Protein AF-A0A7M7HNA5-F1 (afdb_monomer_lite)

InterPro domains:
  IPR000488 Death domain [PS50017] (34-100)
  IPR011029 Death-like domain superfamily [G3DSA:1.10.533.10] (11-116)
  IPR011029 Death-like domain superfamily [SSF47986] (18-98)

Foldseek 3Di:
DPDPQPLPALDDLVLLLVLLVQPDLVCVQVLLVLLVDDSVVLVVLVVVVVVVVDSSVSSSVSSVVSCVVPGGHDVSLVSSLVSCVVVVSVSSNVSSVVSNCVVVPDPPPPPPPPCPPDDDDDDD

pLDDT: mean 82.0, std 17.75, range [36.12, 96.94]

Organism: Strongylocentrotus purpuratus (NCBI:txid7668)

Radius of gyration: 21.89 Å; chains: 1; bounding box: 48×35×80 Å

Structure (mmCIF, N/CA/C/O backbone):
data_AF-A0A7M7HNA5-F1
#
_entry.id   AF-A0A7M7HNA5-F1
#
loop_
_atom_site.group_PDB
_atom_site.id
_atom_site.type_symbol
_atom_site.label_atom_id
_atom_site.label_alt_id
_atom_site.label_comp_id
_atom_site.label_asym_id
_atom_site.label_entity_id
_atom_site.label_seq_id
_atom_site.pdbx_PDB_ins_code
_atom_site.Cartn_x
_atom_site.Cartn_y
_atom_site.Cartn_z
_atom_site.occupancy
_atom_site.B_iso_or_equiv
_atom_site.auth_seq_id
_atom_site.auth_comp_id
_atom_site.auth_asym_id
_atom_site.auth_atom_id
_atom_site.pdbx_PDB_model_num
ATOM 1 N N . MET A 1 1 ? 17.465 -14.336 -25.555 1.00 37.12 1 MET A N 1
ATOM 2 C CA . MET A 1 1 ? 17.984 -13.840 -24.264 1.00 37.12 1 MET A CA 1
ATOM 3 C C . MET A 1 1 ? 16.791 -13.393 -23.447 1.00 37.12 1 MET A C 1
ATOM 5 O O . MET A 1 1 ? 16.193 -12.387 -23.797 1.00 37.12 1 MET A O 1
ATOM 9 N N . ALA A 1 2 ? 16.376 -14.181 -22.455 1.00 36.12 2 ALA A N 1
ATOM 10 C CA . ALA A 1 2 ? 15.420 -13.697 -21.467 1.00 36.12 2 ALA A CA 1
ATOM 11 C C . ALA A 1 2 ? 16.139 -12.608 -20.663 1.00 36.12 2 ALA A C 1
ATOM 13 O O . ALA A 1 2 ? 17.222 -12.867 -20.137 1.00 36.12 2 ALA A O 1
ATOM 14 N N . ALA A 1 3 ? 15.601 -11.387 -20.649 1.00 41.62 3 ALA A N 1
ATOM 15 C CA . ALA A 1 3 ? 16.011 -10.403 -19.660 1.00 41.62 3 ALA A CA 1
ATOM 16 C C . ALA A 1 3 ? 15.804 -11.067 -18.296 1.00 41.62 3 ALA A C 1
ATOM 18 O O . ALA A 1 3 ? 14.722 -11.593 -18.041 1.00 41.62 3 ALA A O 1
ATOM 19 N N . ALA A 1 4 ? 16.858 -11.148 -17.484 1.00 45.06 4 ALA A N 1
ATOM 20 C CA . ALA A 1 4 ? 16.723 -11.600 -16.112 1.00 45.06 4 ALA A CA 1
ATOM 21 C C . ALA A 1 4 ? 15.646 -10.719 -15.476 1.00 45.06 4 ALA A C 1
ATOM 23 O O . ALA A 1 4 ? 15.810 -9.501 -15.441 1.00 45.06 4 ALA A O 1
ATOM 24 N N . SER A 1 5 ? 14.518 -11.316 -15.087 1.00 52.28 5 SER A N 1
ATOM 25 C CA . SER A 1 5 ? 13.504 -10.630 -14.299 1.00 52.28 5 SER A CA 1
ATOM 26 C C . SER A 1 5 ? 14.216 -10.148 -13.049 1.00 52.28 5 SER A C 1
ATOM 28 O O . SER A 1 5 ? 14.643 -10.952 -12.223 1.00 52.28 5 SER A O 1
ATOM 30 N N . ASP A 1 6 ? 14.481 -8.852 -13.001 1.00 57.97 6 ASP A N 1
ATOM 31 C CA . ASP A 1 6 ? 15.303 -8.267 -11.967 1.00 57.97 6 ASP A CA 1
ATOM 32 C C . ASP A 1 6 ? 14.475 -8.277 -10.677 1.00 57.97 6 ASP A C 1
ATOM 34 O O . ASP A 1 6 ? 13.607 -7.430 -10.470 1.00 57.97 6 ASP A O 1
ATOM 38 N N . ASP A 1 7 ? 14.689 -9.293 -9.836 1.00 66.31 7 ASP A N 1
ATOM 39 C CA . ASP A 1 7 ? 13.970 -9.530 -8.571 1.00 66.31 7 ASP A CA 1
ATOM 40 C C . ASP A 1 7 ? 14.362 -8.504 -7.483 1.00 66.31 7 ASP A C 1
ATOM 42 O O . ASP A 1 7 ? 14.194 -8.718 -6.283 1.00 66.31 7 ASP A O 1
ATOM 46 N N . ARG A 1 8 ? 14.937 -7.365 -7.891 1.00 79.69 8 ARG A N 1
ATOM 47 C CA . ARG A 1 8 ? 15.333 -6.283 -6.997 1.00 79.69 8 ARG A CA 1
ATOM 48 C C . ARG A 1 8 ? 14.091 -5.713 -6.300 1.00 79.69 8 ARG A C 1
ATOM 50 O O . ARG A 1 8 ? 13.145 -5.312 -6.979 1.00 79.69 8 ARG A O 1
ATOM 57 N N . PRO A 1 9 ? 14.081 -5.623 -4.959 1.00 85.56 9 PRO A N 1
ATOM 58 C CA . PRO A 1 9 ? 12.943 -5.083 -4.228 1.00 85.56 9 PRO A CA 1
ATOM 59 C C . PRO A 1 9 ? 12.744 -3.604 -4.558 1.00 85.56 9 PRO A C 1
ATOM 61 O O . PRO A 1 9 ? 13.589 -2.771 -4.244 1.00 85.56 9 PRO A O 1
ATOM 64 N N . ILE A 1 10 ? 11.601 -3.286 -5.168 1.00 90.62 10 ILE A N 1
ATOM 65 C CA . ILE A 1 10 ? 11.183 -1.908 -5.465 1.00 90.62 10 ILE A CA 1
ATOM 66 C C . ILE A 1 10 ? 10.386 -1.333 -4.288 1.00 90.62 10 ILE A C 1
ATOM 68 O O . ILE A 1 10 ? 10.604 -0.199 -3.862 1.00 90.62 10 ILE A O 1
ATOM 72 N N . ILE A 1 11 ? 9.476 -2.131 -3.718 1.00 92.12 11 ILE A N 1
ATOM 73 C CA . ILE A 1 11 ? 8.697 -1.736 -2.544 1.00 92.12 11 ILE A CA 1
ATOM 74 C C . ILE A 1 11 ? 9.546 -1.927 -1.286 1.00 92.12 11 ILE A C 1
ATOM 76 O O . ILE A 1 11 ? 9.659 -3.023 -0.740 1.00 92.12 11 ILE A O 1
ATOM 80 N N . THR A 1 12 ? 10.167 -0.844 -0.828 1.00 91.88 12 THR A N 1
ATOM 81 C CA . THR A 1 12 ? 11.006 -0.819 0.379 1.00 91.88 12 THR A CA 1
ATOM 82 C C . THR A 1 12 ? 10.229 -0.339 1.604 1.00 91.88 12 THR A C 1
ATOM 84 O O . THR A 1 12 ? 9.170 0.278 1.490 1.00 91.88 12 THR A O 1
ATOM 87 N N . ASP A 1 13 ? 10.767 -0.579 2.803 1.00 90.94 13 ASP A N 1
ATOM 88 C CA . ASP A 1 13 ? 10.171 -0.046 4.038 1.00 90.94 13 ASP A CA 1
ATOM 89 C C . ASP A 1 13 ? 10.173 1.487 4.055 1.00 90.94 13 ASP A C 1
ATOM 91 O O . ASP A 1 13 ? 9.196 2.106 4.468 1.00 90.94 13 ASP A O 1
ATOM 95 N N . SER A 1 14 ? 11.222 2.110 3.513 1.00 91.88 14 SER A N 1
ATOM 96 C CA . SER A 1 14 ? 11.284 3.562 3.336 1.00 91.88 14 SER A CA 1
ATOM 97 C C . SER A 1 14 ? 10.187 4.081 2.404 1.00 91.88 14 SER A C 1
ATOM 99 O O . SER A 1 14 ? 9.574 5.104 2.706 1.00 91.88 14 SER A O 1
ATOM 101 N N . LEU A 1 15 ? 9.904 3.384 1.298 1.00 93.25 15 LEU A N 1
ATOM 102 C CA . LEU A 1 15 ? 8.799 3.744 0.407 1.00 93.25 15 LEU A CA 1
ATOM 103 C C . LEU A 1 15 ? 7.441 3.572 1.101 1.00 93.25 15 LEU A C 1
ATOM 105 O O . LEU A 1 15 ? 6.609 4.474 1.026 1.00 93.25 15 LEU A O 1
ATOM 109 N N . ASN A 1 16 ? 7.238 2.470 1.830 1.00 93.25 16 ASN A N 1
ATOM 110 C CA . ASN A 1 16 ? 6.014 2.245 2.604 1.00 93.25 16 ASN A CA 1
ATOM 111 C C . ASN A 1 16 ? 5.754 3.384 3.598 1.00 93.25 16 ASN A C 1
ATOM 113 O O . ASN A 1 16 ? 4.633 3.878 3.666 1.00 93.25 16 ASN A O 1
ATOM 117 N N . LEU A 1 17 ? 6.780 3.849 4.319 1.00 92.88 17 LEU A N 1
ATOM 118 C CA . LEU A 1 17 ? 6.648 4.975 5.251 1.00 92.88 17 LEU A CA 1
ATOM 119 C C . LEU A 1 17 ? 6.255 6.281 4.545 1.00 92.88 17 LEU A C 1
ATOM 121 O O . LEU A 1 17 ? 5.416 7.021 5.057 1.00 92.88 17 LEU A O 1
ATOM 125 N N . LYS A 1 18 ? 6.812 6.554 3.356 1.00 94.44 18 LYS A N 1
ATOM 126 C CA . LYS A 1 18 ? 6.408 7.721 2.553 1.00 94.44 18 LYS A CA 1
ATOM 127 C C . LYS A 1 18 ? 4.947 7.620 2.107 1.00 94.44 18 LYS A C 1
ATOM 129 O O . LYS A 1 18 ? 4.221 8.602 2.216 1.00 94.44 18 LYS A O 1
ATOM 134 N N . ILE A 1 19 ? 4.512 6.439 1.656 1.00 94.25 19 ILE A N 1
ATOM 135 C CA . ILE A 1 19 ? 3.119 6.187 1.255 1.00 94.25 19 ILE A CA 1
ATOM 136 C C . ILE A 1 19 ? 2.174 6.391 2.443 1.00 94.25 19 ILE A C 1
ATOM 138 O O . ILE A 1 19 ? 1.151 7.050 2.288 1.00 94.25 19 ILE A O 1
ATOM 142 N N . VAL A 1 20 ? 2.520 5.879 3.629 1.00 93.06 20 VAL A N 1
ATOM 143 C CA . VAL A 1 20 ? 1.715 6.032 4.854 1.00 93.06 20 VAL A CA 1
ATOM 144 C C . VAL A 1 20 ? 1.453 7.505 5.169 1.00 93.06 20 VAL A C 1
ATOM 146 O O . VAL A 1 20 ? 0.311 7.861 5.442 1.00 93.06 20 VAL A O 1
ATOM 149 N N . GLY A 1 21 ? 2.467 8.369 5.050 1.00 90.44 21 GLY A N 1
ATOM 150 C CA . GLY A 1 21 ? 2.339 9.801 5.346 1.00 90.44 21 GLY A CA 1
ATOM 151 C C . GLY A 1 21 ? 1.353 10.570 4.456 1.00 90.44 21 GLY A C 1
ATOM 152 O O . GLY A 1 21 ? 0.963 11.682 4.805 1.00 90.44 21 GLY A O 1
ATOM 153 N N . ILE A 1 22 ? 0.937 9.994 3.327 1.00 92.31 22 ILE A N 1
ATOM 154 C CA . ILE A 1 22 ? -0.020 10.598 2.388 1.00 92.31 22 ILE A CA 1
ATOM 155 C C . ILE A 1 22 ? -1.271 9.734 2.180 1.00 92.31 22 ILE A C 1
ATOM 157 O O . ILE A 1 22 ? -2.126 10.072 1.358 1.00 92.31 22 ILE A O 1
ATOM 161 N N . PHE A 1 23 ? -1.383 8.602 2.882 1.00 93.31 23 PHE A N 1
ATOM 162 C CA . PHE A 1 23 ? -2.436 7.630 2.624 1.00 93.31 23 PHE A CA 1
ATOM 163 C C . PHE A 1 23 ? -3.777 8.102 3.216 1.00 93.31 23 PHE A C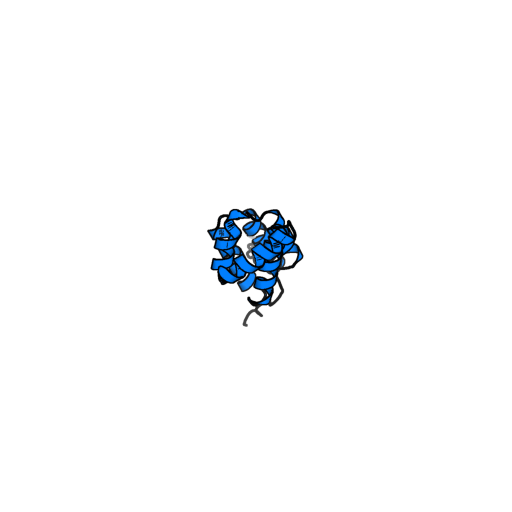 1
ATOM 165 O O . PHE A 1 23 ? -3.888 8.302 4.427 1.00 93.31 23 PHE A O 1
ATOM 172 N N . PRO A 1 24 ? -4.841 8.236 2.408 1.00 92.12 24 PRO A N 1
ATOM 173 C CA . PRO A 1 24 ? -6.147 8.645 2.906 1.00 92.12 24 PRO A CA 1
ATOM 174 C C . PRO A 1 24 ? -6.789 7.529 3.743 1.00 92.12 24 PRO A C 1
ATOM 176 O O . PRO A 1 24 ? -7.160 6.470 3.234 1.00 92.12 24 PRO A O 1
ATOM 179 N N . LEU A 1 25 ? -6.960 7.779 5.044 1.00 89.19 25 LEU A N 1
ATOM 180 C CA . LEU A 1 25 ? -7.429 6.780 6.017 1.00 89.19 25 LEU A CA 1
ATOM 181 C C . LEU A 1 25 ? -8.831 6.221 5.715 1.00 89.19 25 LEU A C 1
ATOM 183 O O . LEU A 1 25 ? -9.153 5.099 6.108 1.00 89.19 25 LEU A O 1
ATOM 187 N N . ASN A 1 26 ? -9.662 6.978 4.998 1.00 91.00 26 ASN A N 1
ATOM 188 C CA . ASN A 1 26 ? -10.989 6.543 4.564 1.00 91.00 26 ASN A CA 1
ATOM 189 C C . ASN A 1 26 ? -10.959 5.553 3.387 1.00 91.00 26 ASN A C 1
ATOM 191 O O . ASN A 1 26 ? -11.999 4.981 3.090 1.00 91.00 26 ASN A O 1
ATOM 195 N N . LYS A 1 27 ? -9.808 5.343 2.729 1.00 93.38 27 LYS A N 1
ATOM 196 C CA . LYS A 1 27 ? -9.656 4.403 1.600 1.00 93.38 27 LYS A CA 1
ATOM 197 C C . LYS A 1 27 ? -8.954 3.095 1.981 1.00 93.38 27 LYS A C 1
ATOM 199 O O . LYS A 1 27 ? -8.689 2.271 1.112 1.00 93.38 27 LYS A O 1
ATOM 204 N N . ILE A 1 28 ? -8.621 2.902 3.263 1.00 92.19 28 ILE A N 1
ATOM 205 C CA . ILE A 1 28 ? -7.872 1.725 3.740 1.00 92.19 28 ILE A CA 1
ATOM 206 C C . ILE A 1 28 ? -8.587 0.433 3.338 1.00 92.19 28 ILE A C 1
ATOM 208 O O . ILE A 1 28 ? -7.977 -0.429 2.713 1.00 92.19 28 ILE A O 1
ATOM 212 N N . ASP A 1 29 ? -9.872 0.299 3.660 1.00 93.81 29 ASP A N 1
ATOM 213 C CA . ASP A 1 29 ? -10.583 -0.956 3.407 1.00 93.81 29 ASP A CA 1
ATOM 214 C C . ASP A 1 29 ? -10.655 -1.257 1.907 1.00 93.81 29 ASP A C 1
ATOM 216 O O . ASP A 1 29 ? -10.289 -2.353 1.491 1.00 93.81 29 ASP A O 1
ATOM 220 N N . ASP A 1 30 ? -11.023 -0.267 1.093 1.00 94.94 30 ASP A N 1
ATOM 221 C CA . ASP A 1 30 ? -11.179 -0.432 -0.353 1.00 94.94 30 ASP A CA 1
ATOM 222 C C . ASP A 1 30 ? -9.866 -0.838 -1.038 1.00 94.94 30 ASP A C 1
ATOM 224 O O . ASP A 1 30 ? -9.833 -1.785 -1.829 1.00 94.94 30 ASP A O 1
ATOM 228 N N . VAL A 1 31 ? -8.761 -0.168 -0.692 1.00 95.44 31 VAL A N 1
ATOM 229 C CA . VAL A 1 31 ? -7.440 -0.461 -1.263 1.00 95.44 31 VAL A CA 1
ATOM 230 C C . VAL A 1 31 ? -6.949 -1.836 -0.825 1.00 95.44 31 VAL A C 1
ATOM 232 O O . VAL A 1 31 ? -6.497 -2.620 -1.657 1.00 95.44 31 VAL A O 1
ATOM 235 N N . PHE A 1 32 ? -7.019 -2.163 0.468 1.00 95.06 32 PHE A N 1
ATOM 236 C CA . PHE A 1 32 ? -6.446 -3.421 0.949 1.00 95.06 32 PHE A CA 1
ATOM 237 C C . PHE A 1 32 ? -7.316 -4.636 0.618 1.00 95.06 32 PHE A C 1
ATOM 239 O O . PHE A 1 32 ? -6.763 -5.712 0.388 1.00 95.06 32 PHE A O 1
ATOM 246 N N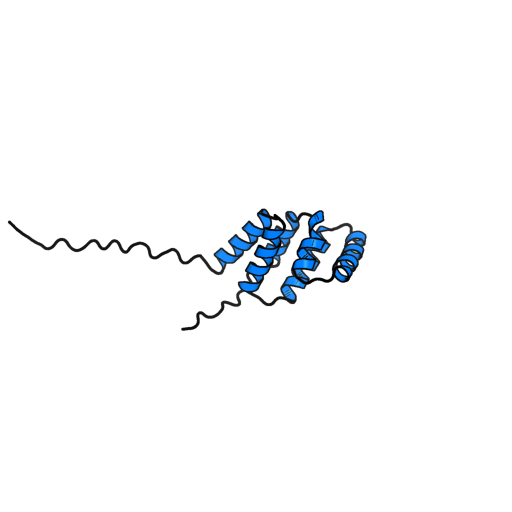 . VAL A 1 33 ? -8.639 -4.487 0.499 1.00 95.50 33 VAL A N 1
ATOM 247 C CA . VAL A 1 33 ? -9.496 -5.544 -0.063 1.00 95.50 33 VAL A CA 1
ATOM 248 C C . VAL A 1 33 ? -9.106 -5.840 -1.509 1.00 95.50 33 VAL A C 1
ATOM 250 O O . VAL A 1 33 ? -8.971 -7.005 -1.883 1.00 95.50 33 VAL A O 1
ATOM 253 N N . GLU A 1 34 ? -8.847 -4.807 -2.308 1.00 93.69 34 GLU A N 1
ATOM 254 C CA . GLU A 1 34 ? -8.388 -4.971 -3.689 1.00 93.69 34 GLU A CA 1
ATOM 255 C C . GLU A 1 34 ? -7.003 -5.619 -3.790 1.00 93.69 34 GLU A C 1
ATOM 257 O O . GLU A 1 34 ? -6.762 -6.446 -4.669 1.00 93.69 34 GLU A O 1
ATOM 262 N N . LEU A 1 35 ? -6.122 -5.329 -2.836 1.00 93.56 35 LEU A N 1
ATOM 263 C CA . LEU A 1 35 ? -4.830 -6.000 -2.690 1.00 93.56 35 LEU A CA 1
ATOM 264 C C . LEU A 1 35 ? -4.937 -7.435 -2.134 1.00 93.56 35 LEU A C 1
ATOM 266 O O . LEU A 1 35 ? -3.913 -8.076 -1.896 1.00 93.56 35 LEU A O 1
ATOM 270 N N . GLY A 1 36 ? -6.154 -7.955 -1.942 1.00 93.25 36 GLY A N 1
ATOM 271 C CA . GLY A 1 36 ? -6.421 -9.350 -1.593 1.00 93.25 36 GLY A CA 1
ATOM 272 C C . GLY A 1 36 ? -6.589 -9.628 -0.098 1.00 93.25 36 GLY A C 1
ATOM 273 O O . GLY A 1 36 ? -6.660 -10.794 0.302 1.00 93.25 36 GLY A O 1
ATOM 274 N N . PHE A 1 37 ? -6.665 -8.602 0.753 1.00 94.56 37 PHE A N 1
ATOM 275 C CA . PHE A 1 37 ? -7.006 -8.804 2.160 1.00 94.56 37 PHE A CA 1
ATOM 276 C C . PHE A 1 37 ? -8.497 -9.088 2.323 1.00 94.56 37 PHE A C 1
ATOM 278 O O . PHE A 1 37 ? -9.353 -8.529 1.643 1.00 94.56 37 PHE A O 1
ATOM 285 N N . LYS A 1 38 ? -8.834 -9.931 3.299 1.00 94.38 38 LYS A N 1
ATOM 286 C CA . LYS A 1 38 ? -10.224 -10.071 3.731 1.00 94.38 38 LYS A CA 1
ATOM 287 C C . LYS A 1 38 ? -10.575 -8.906 4.644 1.00 94.38 38 LYS A C 1
ATOM 289 O O . LYS A 1 38 ? -9.800 -8.571 5.537 1.00 94.38 38 LYS A O 1
ATOM 294 N N . GLN A 1 39 ? -11.782 -8.370 4.499 1.00 93.19 39 GLN A N 1
ATOM 295 C CA . GLN A 1 39 ? -12.261 -7.263 5.331 1.00 93.19 39 GLN A CA 1
ATOM 296 C C . GLN A 1 39 ? -12.179 -7.572 6.836 1.00 93.19 39 GLN A C 1
ATOM 298 O O . GLN A 1 39 ? -11.759 -6.730 7.620 1.00 93.19 39 GLN A O 1
ATOM 303 N N . VAL A 1 40 ? -12.460 -8.820 7.235 1.00 93.44 40 VAL A N 1
ATOM 304 C CA . VAL A 1 40 ? -12.311 -9.275 8.629 1.00 93.44 40 VAL A CA 1
ATOM 305 C C . VAL A 1 40 ? -10.873 -9.172 9.155 1.00 93.44 40 VAL A C 1
ATOM 307 O O . VAL A 1 40 ? -10.670 -8.906 10.337 1.00 93.44 40 VAL A O 1
ATOM 310 N N . ASP A 1 41 ? -9.865 -9.372 8.303 1.00 92.62 41 ASP A N 1
ATOM 311 C CA . ASP A 1 41 ? -8.459 -9.288 8.707 1.00 92.62 41 ASP A CA 1
ATOM 312 C C . ASP A 1 41 ? -7.997 -7.832 8.824 1.00 92.62 41 ASP A C 1
ATOM 314 O O . ASP A 1 41 ? -7.192 -7.515 9.703 1.00 92.62 41 ASP A O 1
ATOM 318 N N . ILE A 1 42 ? -8.532 -6.946 7.978 1.00 93.25 42 ILE A N 1
ATOM 319 C CA . ILE A 1 42 ? -8.310 -5.499 8.076 1.00 93.25 42 ILE A CA 1
ATOM 320 C C . ILE A 1 42 ? -8.927 -4.976 9.374 1.00 93.25 42 ILE A C 1
ATOM 322 O O . ILE A 1 42 ? -8.241 -4.310 10.148 1.00 93.25 42 ILE A O 1
ATOM 326 N N . GLU A 1 43 ? -10.172 -5.354 9.670 1.00 91.94 43 GLU A N 1
ATOM 327 C CA . GLU A 1 43 ? -10.880 -4.891 10.865 1.00 91.94 43 GLU A CA 1
ATOM 328 C C . GLU A 1 43 ? -10.194 -5.347 12.158 1.00 91.94 43 GLU A C 1
ATOM 330 O O . GLU A 1 43 ? -9.970 -4.548 13.067 1.00 91.94 43 GLU A O 1
ATOM 335 N N . LYS A 1 44 ? -9.739 -6.606 12.223 1.00 90.81 44 LYS A N 1
ATOM 336 C CA . LYS A 1 44 ? -8.948 -7.098 13.366 1.00 90.81 44 LYS A CA 1
ATOM 337 C C . LYS A 1 44 ? -7.710 -6.239 13.622 1.00 90.81 44 LYS A C 1
ATOM 339 O O . LYS A 1 44 ? -7.406 -5.923 14.771 1.00 90.81 44 LYS A O 1
ATOM 344 N N . ARG A 1 45 ? -6.992 -5.854 12.563 1.00 90.75 45 ARG A N 1
ATOM 345 C CA . ARG A 1 45 ? -5.804 -4.995 12.673 1.00 90.75 45 ARG A CA 1
ATOM 346 C C . ARG A 1 45 ? -6.179 -3.561 13.033 1.00 90.75 45 ARG A C 1
ATOM 348 O O . ARG A 1 45 ? -5.468 -2.938 13.815 1.00 90.75 45 ARG A O 1
ATOM 355 N N . ARG A 1 46 ? -7.300 -3.054 12.515 1.00 89.31 46 ARG A N 1
ATOM 356 C CA . ARG A 1 46 ? -7.826 -1.721 12.828 1.00 89.31 46 ARG A CA 1
ATOM 357 C C . ARG A 1 46 ? -8.132 -1.579 14.313 1.00 89.31 46 ARG A C 1
ATOM 359 O O . ARG A 1 46 ? -7.688 -0.607 14.916 1.00 89.31 46 ARG A O 1
ATOM 366 N N . VAL A 1 47 ? -8.797 -2.564 14.912 1.00 87.38 47 VAL A N 1
ATOM 367 C CA . VAL A 1 47 ? -9.066 -2.589 16.359 1.00 87.38 47 VAL A CA 1
ATOM 368 C C . VAL A 1 47 ? -7.759 -2.533 17.161 1.00 87.38 47 VAL A C 1
ATOM 370 O O . VAL A 1 47 ? -7.635 -1.730 18.082 1.00 87.38 47 VAL A O 1
ATOM 373 N N . ILE A 1 48 ? -6.742 -3.311 16.777 1.00 84.81 48 ILE A N 1
ATOM 374 C CA . ILE A 1 4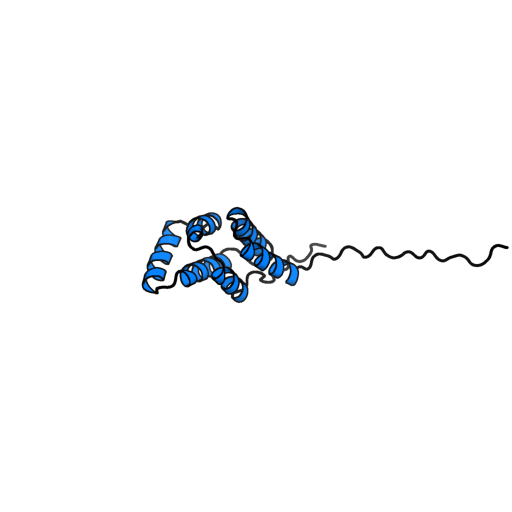8 ? -5.422 -3.292 17.438 1.00 84.81 48 ILE A CA 1
ATOM 375 C C . ILE A 1 48 ? -4.736 -1.921 17.289 1.00 84.81 48 ILE A C 1
ATOM 377 O O . ILE A 1 48 ? -4.159 -1.397 18.245 1.00 84.81 48 ILE A O 1
ATOM 381 N N . ALA A 1 49 ? -4.814 -1.317 16.103 1.00 84.00 49 ALA A N 1
ATOM 382 C CA . ALA A 1 49 ? -4.223 -0.013 15.822 1.00 84.00 49 ALA A CA 1
ATOM 383 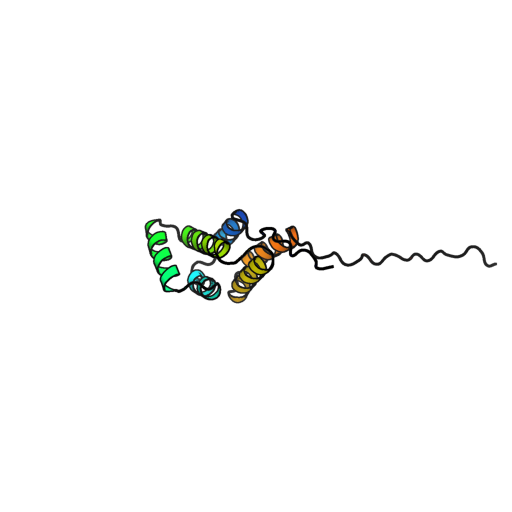C C . ALA A 1 49 ? -4.918 1.130 16.586 1.00 84.00 49 ALA A C 1
ATOM 385 O O . ALA A 1 49 ? -4.243 2.048 17.056 1.00 84.00 49 ALA A O 1
ATOM 386 N N . GLN A 1 50 ? -6.240 1.049 16.774 1.00 78.62 50 GLN A N 1
ATOM 387 C CA . GLN A 1 50 ? -7.015 2.001 17.579 1.00 78.62 50 GLN A CA 1
ATOM 388 C C . GLN A 1 50 ? -6.625 1.961 19.060 1.00 78.62 50 GLN A C 1
ATOM 390 O O . GLN A 1 50 ? -6.530 3.013 19.685 1.00 78.62 50 GLN A O 1
ATOM 395 N N . LEU A 1 51 ? -6.302 0.782 19.606 1.00 75.94 51 LEU A N 1
ATOM 396 C CA . LEU A 1 51 ? -5.765 0.654 20.971 1.00 75.94 51 LEU A CA 1
ATOM 397 C C . LEU A 1 51 ? -4.383 1.308 21.133 1.00 75.94 51 LEU A C 1
ATOM 399 O O . LEU A 1 51 ? -3.973 1.622 22.246 1.00 75.94 51 LEU A O 1
ATOM 403 N N . SER A 1 52 ? -3.669 1.510 20.023 1.00 70.50 52 SER A N 1
ATOM 404 C CA . SER A 1 52 ? -2.347 2.144 19.974 1.00 70.50 52 SER A CA 1
ATOM 405 C C . SER A 1 52 ? -2.391 3.594 19.463 1.00 70.50 52 SER A C 1
ATOM 407 O O . SER A 1 52 ? -1.334 4.175 19.221 1.00 70.50 52 SER A O 1
ATOM 409 N N . SER A 1 53 ? -3.587 4.163 19.257 1.00 70.50 53 SER A N 1
ATOM 410 C CA . SER A 1 53 ? -3.829 5.533 18.770 1.00 70.50 53 SER A CA 1
ATOM 411 C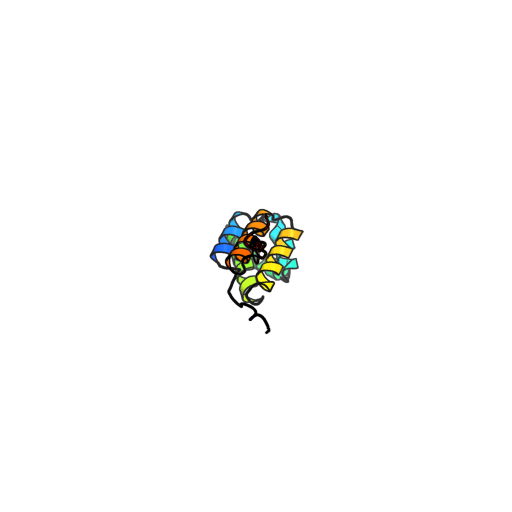 C . SER A 1 53 ? -3.098 5.926 17.475 1.00 70.50 53 SER A C 1
ATOM 413 O O . SER A 1 53 ? -2.775 7.097 17.285 1.00 70.50 53 SER A O 1
ATOM 415 N N . SER A 1 54 ? -2.832 4.985 16.560 1.00 78.06 54 SER A N 1
ATOM 416 C CA . SER A 1 54 ? -2.146 5.297 15.296 1.00 78.06 54 SER A CA 1
ATOM 417 C C . SER A 1 54 ? -2.722 4.496 14.131 1.00 78.06 54 SER A C 1
ATOM 419 O O . SER A 1 54 ? -2.415 3.320 13.946 1.00 78.06 54 SER A O 1
ATOM 421 N N . LEU A 1 55 ? -3.561 5.144 13.319 1.00 78.88 55 LEU A N 1
ATOM 422 C CA . LEU A 1 55 ? -4.048 4.569 12.060 1.00 78.88 55 LEU A CA 1
ATOM 423 C C . LEU A 1 55 ? -2.935 4.486 11.000 1.00 78.88 55 LEU A C 1
ATOM 425 O O . LEU A 1 55 ? -2.970 3.601 10.151 1.00 78.88 55 LEU A O 1
ATOM 429 N N . ASP A 1 56 ? -1.891 5.304 11.110 1.00 86.12 56 ASP A N 1
ATOM 430 C CA . ASP A 1 56 ? -0.687 5.198 10.275 1.00 86.12 56 ASP A CA 1
ATOM 431 C C . ASP A 1 56 ? 0.017 3.851 10.479 1.00 86.12 56 ASP A C 1
ATOM 433 O O . ASP A 1 56 ? 0.513 3.228 9.533 1.00 86.12 56 ASP A O 1
ATOM 437 N N . ARG A 1 57 ? -0.014 3.336 11.716 1.00 86.19 57 ARG A N 1
ATOM 438 C CA . ARG A 1 57 ? 0.479 1.995 12.033 1.00 86.19 57 ARG A CA 1
ATOM 439 C C . ARG A 1 57 ? -0.335 0.907 11.333 1.00 86.19 57 ARG A C 1
ATOM 441 O O . ARG A 1 57 ? 0.256 -0.047 10.841 1.00 86.19 57 ARG A O 1
ATOM 448 N N . LEU A 1 58 ? -1.657 1.069 11.213 1.00 91.31 58 LEU A N 1
ATOM 449 C CA . LEU A 1 58 ? -2.504 0.136 10.457 1.00 91.31 58 LEU A CA 1
ATOM 450 C C . LEU A 1 58 ? -2.075 0.065 8.988 1.00 91.31 58 LEU A C 1
ATOM 452 O O . LEU A 1 58 ? -1.892 -1.031 8.459 1.00 91.31 58 LEU A O 1
ATOM 456 N N . VAL A 1 59 ? -1.892 1.218 8.339 1.00 92.31 59 VAL A N 1
ATOM 457 C CA . VAL A 1 59 ? -1.461 1.276 6.932 1.00 92.31 59 VAL A CA 1
ATOM 458 C C . VAL A 1 59 ? -0.069 0.657 6.776 1.00 92.31 59 VAL A C 1
ATOM 460 O O . VAL A 1 59 ? 0.140 -0.167 5.886 1.00 92.31 59 VAL A O 1
ATOM 463 N N . THR A 1 60 ? 0.855 0.973 7.687 1.00 91.44 60 THR A N 1
ATOM 464 C CA . THR A 1 60 ? 2.214 0.407 7.708 1.00 91.44 60 THR A CA 1
ATOM 465 C C . THR A 1 60 ? 2.195 -1.119 7.836 1.00 91.44 60 THR A C 1
ATOM 467 O O . THR A 1 60 ? 2.868 -1.815 7.070 1.00 91.44 60 THR A O 1
ATOM 470 N N . ASP A 1 61 ? 1.400 -1.659 8.761 1.00 91.12 61 ASP A N 1
ATOM 471 C CA . ASP A 1 61 ? 1.283 -3.101 9.000 1.00 91.12 61 ASP A CA 1
ATOM 472 C C . ASP A 1 61 ? 0.633 -3.831 7.817 1.00 91.12 61 ASP A C 1
ATOM 474 O O . ASP A 1 61 ? 1.007 -4.965 7.490 1.00 91.12 61 ASP A O 1
ATOM 478 N N . LEU A 1 62 ? -0.353 -3.205 7.168 1.00 94.31 62 LEU A N 1
ATOM 479 C CA . LEU A 1 62 ? -1.011 -3.760 5.987 1.00 94.31 62 LEU A CA 1
ATOM 480 C C . LEU A 1 62 ? -0.068 -3.766 4.777 1.00 94.31 62 LEU A C 1
ATOM 482 O O . LEU A 1 62 ? 0.099 -4.824 4.171 1.00 94.31 62 LEU A O 1
ATOM 486 N N . LEU A 1 63 ? 0.621 -2.657 4.479 1.00 93.44 63 LEU A N 1
ATOM 487 C CA . LEU A 1 63 ? 1.627 -2.595 3.406 1.00 93.44 63 LEU A CA 1
ATOM 488 C C . LEU A 1 63 ? 2.771 -3.583 3.642 1.00 93.44 63 LEU A C 1
ATOM 490 O O . LEU A 1 63 ? 3.161 -4.307 2.728 1.00 93.44 63 LEU A O 1
ATOM 494 N N . SER A 1 64 ? 3.274 -3.673 4.875 1.00 91.38 64 SER A N 1
ATOM 495 C CA . SER A 1 64 ? 4.355 -4.605 5.220 1.00 91.38 64 SER A CA 1
ATOM 496 C C . SER A 1 64 ? 3.908 -6.058 5.079 1.00 91.38 64 SER A C 1
ATOM 498 O O . SER A 1 64 ? 4.627 -6.881 4.515 1.00 91.38 64 SER A O 1
ATOM 500 N N . SER A 1 65 ? 2.695 -6.381 5.540 1.00 91.75 65 SER A N 1
ATOM 501 C CA . SER A 1 65 ? 2.129 -7.725 5.397 1.00 91.75 65 SER A CA 1
ATOM 502 C C . SER A 1 65 ? 1.778 -8.076 3.956 1.00 91.75 65 SER A C 1
ATOM 504 O O . SER A 1 65 ? 1.726 -9.259 3.626 1.00 91.75 65 SER A O 1
ATOM 506 N N . TRP A 1 66 ? 1.458 -7.087 3.129 1.00 92.56 66 TRP A N 1
ATOM 507 C CA . TRP A 1 66 ? 1.203 -7.288 1.713 1.00 92.56 66 TRP A CA 1
ATOM 508 C C . TRP A 1 66 ? 2.511 -7.556 0.968 1.00 92.56 66 TRP A C 1
ATOM 510 O O . TRP A 1 66 ? 2.620 -8.562 0.266 1.00 92.56 66 TRP A O 1
ATOM 520 N N . LYS A 1 67 ? 3.532 -6.727 1.229 1.00 89.56 67 LYS A N 1
ATOM 521 C CA . LYS A 1 67 ? 4.893 -6.859 0.693 1.00 89.56 67 LYS A CA 1
ATOM 522 C C . LYS A 1 67 ? 5.466 -8.260 0.919 1.00 89.56 67 LYS A C 1
ATOM 524 O O . LYS A 1 67 ? 6.051 -8.836 0.014 1.00 89.56 67 LYS A O 1
ATOM 529 N N . THR A 1 68 ? 5.280 -8.837 2.108 1.00 85.38 68 THR A N 1
ATOM 530 C CA . THR A 1 68 ? 5.794 -10.185 2.419 1.00 85.38 68 THR A CA 1
ATOM 531 C C . THR A 1 68 ? 5.015 -11.321 1.757 1.00 85.38 68 THR A C 1
ATOM 533 O O . THR A 1 68 ? 5.550 -12.418 1.620 1.00 85.38 68 THR A O 1
ATOM 536 N N . LYS A 1 69 ? 3.758 -11.091 1.358 1.00 83.50 69 LYS A N 1
ATOM 537 C CA . LYS A 1 69 ? 2.896 -12.111 0.739 1.00 83.50 69 LYS A CA 1
ATOM 538 C C . LYS A 1 69 ? 2.945 -12.110 -0.787 1.00 83.50 69 LYS A C 1
ATOM 540 O O . LYS A 1 69 ? 2.732 -13.158 -1.389 1.00 83.50 69 LYS A O 1
ATOM 545 N N . HIS A 1 70 ? 3.185 -10.958 -1.407 1.00 75.88 70 HIS A N 1
ATOM 546 C CA . HIS A 1 70 ? 3.051 -10.773 -2.851 1.00 75.88 70 HIS A CA 1
ATOM 547 C C . HIS A 1 70 ? 4.405 -10.580 -3.531 1.00 75.88 70 HIS A C 1
ATOM 549 O O . HIS A 1 70 ? 4.696 -9.485 -3.998 1.00 75.88 70 HIS A O 1
ATOM 555 N N . GLY A 1 71 ? 5.213 -11.643 -3.600 1.00 75.38 71 GLY A N 1
ATOM 556 C CA . GLY A 1 71 ? 6.452 -11.676 -4.388 1.00 75.38 71 GLY A CA 1
ATOM 557 C C . GLY A 1 71 ? 7.416 -10.509 -4.127 1.00 75.38 71 GLY A C 1
ATOM 558 O O . GLY A 1 71 ? 7.406 -9.898 -3.061 1.00 75.38 71 GLY A O 1
ATOM 559 N N . CYS A 1 72 ? 8.259 -10.213 -5.112 1.00 82.25 72 CYS A N 1
ATOM 560 C CA . CYS A 1 72 ? 9.210 -9.105 -5.100 1.00 82.25 72 CYS A CA 1
ATOM 561 C C . CYS A 1 72 ? 9.286 -8.482 -6.507 1.00 82.25 72 CYS A C 1
ATOM 563 O O . CYS A 1 72 ? 8.828 -9.077 -7.483 1.00 82.25 72 CYS A O 1
ATOM 565 N N . GLY A 1 73 ? 9.849 -7.280 -6.619 1.00 86.06 73 GLY A N 1
ATOM 566 C CA . GLY A 1 73 ? 10.199 -6.685 -7.910 1.00 86.06 73 GLY A CA 1
ATOM 567 C C . GLY A 1 73 ? 9.088 -5.905 -8.615 1.00 86.06 73 GLY A C 1
ATOM 568 O O . GLY A 1 73 ? 8.214 -5.294 -7.993 1.00 86.06 73 GLY A O 1
ATOM 569 N N . TYR A 1 74 ? 9.175 -5.866 -9.947 1.00 87.19 74 TYR A N 1
ATOM 570 C CA . TYR A 1 74 ? 8.377 -4.981 -10.802 1.00 87.19 74 TYR A CA 1
ATOM 571 C C . TYR A 1 74 ? 6.874 -5.262 -10.751 1.00 87.19 74 TYR A C 1
ATOM 573 O O . TYR A 1 74 ? 6.090 -4.328 -10.588 1.00 87.19 74 TYR A O 1
ATOM 581 N N . ASP A 1 75 ? 6.463 -6.528 -10.831 1.00 88.94 75 ASP A N 1
ATOM 582 C CA . ASP A 1 75 ? 5.042 -6.902 -10.818 1.00 88.94 75 ASP A CA 1
ATOM 583 C C . ASP A 1 75 ? 4.365 -6.536 -9.492 1.00 88.94 75 ASP A C 1
ATOM 585 O O . ASP A 1 75 ? 3.222 -6.067 -9.472 1.00 88.94 75 ASP A O 1
ATOM 589 N N . GLN A 1 76 ? 5.096 -6.673 -8.379 1.00 91.44 76 GLN A N 1
ATOM 590 C CA . GLN A 1 76 ? 4.644 -6.197 -7.075 1.00 91.44 76 GLN A CA 1
ATOM 591 C C . GLN A 1 76 ? 4.430 -4.677 -7.121 1.00 91.44 76 GLN A C 1
ATOM 593 O O . GLN A 1 76 ? 3.337 -4.196 -6.822 1.00 91.44 76 GLN A O 1
ATOM 598 N N . ALA A 1 77 ? 5.423 -3.905 -7.562 1.00 92.31 77 ALA A N 1
ATOM 599 C CA . ALA A 1 77 ? 5.289 -2.451 -7.627 1.00 92.31 77 ALA A CA 1
ATOM 600 C C . ALA A 1 77 ? 4.150 -1.993 -8.556 1.00 92.31 77 ALA A C 1
ATOM 602 O O . ALA A 1 77 ? 3.382 -1.103 -8.187 1.00 92.31 77 ALA A O 1
ATOM 603 N N . GLN A 1 78 ? 3.972 -2.635 -9.715 1.00 92.88 78 GLN A N 1
ATOM 604 C CA . GLN A 1 78 ? 2.859 -2.349 -10.627 1.00 92.88 78 GLN A CA 1
ATOM 605 C C . GLN A 1 78 ? 1.499 -2.660 -10.001 1.00 92.88 78 GLN A C 1
ATOM 607 O O . GLN A 1 78 ? 0.571 -1.865 -10.144 1.00 92.88 78 GLN A O 1
ATOM 612 N N . THR A 1 79 ? 1.381 -3.772 -9.273 1.00 94.44 79 THR A N 1
ATOM 613 C CA . THR A 1 79 ? 0.136 -4.139 -8.583 1.00 94.44 79 THR A CA 1
ATOM 614 C C . THR A 1 79 ? -0.236 -3.094 -7.534 1.00 94.44 79 THR A C 1
ATOM 616 O O . THR A 1 79 ? -1.371 -2.611 -7.518 1.00 94.44 79 THR A O 1
ATOM 619 N N . LEU A 1 80 ? 0.728 -2.682 -6.700 1.00 95.31 80 LEU A N 1
ATOM 620 C CA . LEU A 1 80 ? 0.493 -1.644 -5.696 1.00 95.31 80 LEU A CA 1
ATOM 621 C C . LEU A 1 80 ? 0.110 -0.320 -6.362 1.00 95.31 80 LEU A C 1
ATOM 623 O O . LEU A 1 80 ? -0.884 0.300 -5.989 1.00 95.31 80 LEU A O 1
ATOM 627 N N . LYS A 1 81 ? 0.856 0.086 -7.393 1.00 95.75 81 LYS A N 1
ATOM 628 C CA . LYS A 1 81 ? 0.590 1.311 -8.151 1.00 95.75 81 LYS A CA 1
ATOM 629 C C . LYS A 1 81 ? -0.807 1.306 -8.771 1.00 95.75 81 LYS A C 1
ATOM 631 O O . LYS A 1 81 ? -1.499 2.321 -8.718 1.00 95.75 81 LYS A O 1
ATOM 636 N N . ALA A 1 82 ? -1.232 0.186 -9.356 1.00 96.00 82 ALA A N 1
ATOM 637 C CA . ALA A 1 82 ? -2.546 0.054 -9.978 1.00 96.00 82 ALA A CA 1
ATOM 638 C C . ALA A 1 82 ? -3.678 0.221 -8.954 1.00 96.00 82 ALA A C 1
ATOM 640 O O . ALA A 1 82 ? -4.616 0.979 -9.213 1.00 96.00 82 ALA A O 1
ATOM 641 N N . ALA A 1 83 ? -3.551 -0.403 -7.777 1.00 96.25 83 ALA A N 1
ATOM 642 C CA . ALA A 1 83 ? -4.508 -0.234 -6.687 1.00 96.25 83 ALA A CA 1
ATOM 643 C C . ALA A 1 83 ? -4.576 1.234 -6.228 1.00 96.25 83 ALA A C 1
ATOM 645 O O . ALA A 1 83 ? -5.655 1.824 -6.193 1.00 96.25 83 ALA A O 1
ATOM 646 N N . MET A 1 84 ? -3.427 1.869 -5.977 1.00 96.31 84 MET A N 1
ATOM 647 C CA . MET A 1 84 ? -3.372 3.284 -5.574 1.00 96.31 84 MET A CA 1
ATOM 648 C C . MET A 1 84 ? -3.999 4.209 -6.626 1.00 96.31 84 MET A C 1
ATOM 650 O O . MET A 1 84 ? -4.746 5.127 -6.284 1.00 96.31 84 MET A O 1
ATOM 654 N N . LYS A 1 85 ? -3.749 3.944 -7.914 1.00 96.25 85 LYS A N 1
ATOM 655 C CA . LYS A 1 85 ? -4.293 4.728 -9.030 1.00 96.25 85 LYS A CA 1
ATOM 656 C C . LYS A 1 85 ? -5.810 4.623 -9.122 1.00 96.25 85 LYS A C 1
ATOM 658 O O . LYS A 1 85 ? -6.483 5.635 -9.296 1.00 96.25 85 LYS A O 1
ATOM 663 N N . LYS A 1 86 ? -6.359 3.414 -9.007 1.00 96.88 86 LYS A N 1
ATOM 664 C CA . LYS A 1 86 ? -7.809 3.191 -9.079 1.00 96.88 86 LYS A CA 1
ATOM 665 C C . LYS A 1 86 ? -8.555 3.901 -7.952 1.00 96.88 86 LYS A C 1
ATOM 667 O O . LYS A 1 86 ? -9.657 4.396 -8.163 1.00 96.88 86 LYS A O 1
ATOM 672 N N . HIS A 1 87 ? -7.920 3.991 -6.789 1.00 95.50 87 HIS A N 1
ATOM 673 C CA . HIS A 1 87 ? -8.451 4.689 -5.626 1.00 95.50 87 HIS A CA 1
ATOM 674 C C . HIS A 1 87 ? -8.037 6.162 -5.566 1.00 95.50 87 HIS A C 1
ATOM 676 O O . HIS A 1 87 ? -8.262 6.796 -4.541 1.00 95.50 87 HIS A O 1
ATOM 682 N N . SER A 1 88 ? -7.464 6.737 -6.631 1.00 95.31 88 SER A N 1
ATOM 683 C CA . SER A 1 88 ? -7.058 8.153 -6.711 1.00 95.31 88 SER A CA 1
ATOM 684 C C . SER A 1 88 ? -6.185 8.591 -5.529 1.00 95.31 88 SER A C 1
ATOM 686 O O . SER A 1 88 ? -6.526 9.516 -4.784 1.00 95.31 88 SER A O 1
ATOM 688 N N . ILE A 1 89 ? -5.103 7.852 -5.289 1.00 95.56 89 ILE A N 1
ATOM 689 C CA . ILE A 1 89 ? -4.055 8.185 -4.317 1.00 95.56 89 ILE A CA 1
ATOM 690 C C . ILE A 1 89 ? -2.818 8.616 -5.114 1.00 95.56 89 ILE A C 1
ATOM 692 O O . ILE A 1 89 ? -1.806 7.917 -5.151 1.00 95.56 89 ILE A O 1
ATOM 696 N N . ASP A 1 90 ? -2.938 9.742 -5.821 1.00 94.75 90 ASP A N 1
ATOM 697 C CA . ASP A 1 90 ? -1.991 10.148 -6.870 1.00 94.75 90 ASP A CA 1
ATOM 698 C C . ASP A 1 90 ? -0.557 10.308 -6.348 1.00 94.75 90 ASP A C 1
ATOM 700 O O . ASP A 1 90 ? 0.370 9.770 -6.946 1.00 94.75 90 ASP A O 1
ATOM 704 N N . GLY A 1 91 ? -0.375 10.900 -5.163 1.00 94.81 91 GLY A N 1
ATOM 705 C CA . GLY A 1 91 ? 0.958 11.015 -4.562 1.00 94.81 91 GLY A CA 1
ATOM 706 C C . GLY A 1 91 ? 1.619 9.656 -4.282 1.00 94.81 91 GLY A C 1
ATOM 707 O O . GLY A 1 91 ? 2.833 9.519 -4.400 1.00 94.81 91 GLY A O 1
ATOM 708 N N . ALA A 1 92 ? 0.843 8.611 -3.964 1.00 95.56 92 ALA A N 1
ATOM 709 C CA . ALA A 1 92 ? 1.399 7.267 -3.789 1.00 95.56 92 ALA A CA 1
ATOM 710 C C . ALA A 1 92 ? 1.758 6.637 -5.142 1.00 95.56 92 ALA A C 1
ATOM 712 O O . ALA A 1 92 ? 2.750 5.919 -5.242 1.00 95.56 92 ALA A O 1
ATOM 713 N N . VAL A 1 93 ? 0.981 6.923 -6.191 1.00 96.94 93 VAL A N 1
ATOM 714 C CA . VAL A 1 93 ? 1.275 6.485 -7.563 1.00 96.94 93 VAL A CA 1
ATOM 715 C C . VAL A 1 93 ? 2.592 7.078 -8.055 1.00 96.94 93 VAL A C 1
ATOM 717 O O . VAL A 1 93 ? 3.383 6.345 -8.649 1.00 96.94 93 VAL A O 1
ATOM 720 N N . GLU A 1 94 ? 2.832 8.365 -7.797 1.00 96.88 94 GLU A N 1
ATOM 721 C CA . GLU A 1 94 ? 4.081 9.052 -8.145 1.00 96.88 94 GLU A CA 1
ATOM 722 C C . GLU A 1 94 ? 5.272 8.431 -7.412 1.00 96.88 94 GLU A C 1
ATOM 724 O O . GLU A 1 94 ? 6.213 7.983 -8.063 1.00 96.88 94 GLU A O 1
ATOM 729 N N . LEU A 1 95 ? 5.184 8.268 -6.088 1.00 96.69 95 LEU A N 1
ATOM 730 C CA . LEU A 1 95 ? 6.248 7.650 -5.287 1.00 96.69 95 LEU A CA 1
ATOM 731 C C . LEU A 1 95 ? 6.596 6.222 -5.742 1.00 96.69 95 LEU A C 1
ATOM 733 O O . LEU A 1 95 ? 7.765 5.837 -5.758 1.00 96.69 95 LEU A O 1
ATOM 737 N N . ILE A 1 96 ? 5.592 5.417 -6.106 1.00 95.06 96 ILE A N 1
ATOM 738 C CA . ILE A 1 96 ? 5.831 4.055 -6.601 1.00 95.06 96 ILE A CA 1
ATOM 739 C C . ILE A 1 96 ? 6.440 4.093 -8.007 1.00 95.06 96 ILE A C 1
ATOM 741 O O . ILE A 1 96 ? 7.312 3.280 -8.307 1.00 95.06 96 ILE A O 1
ATOM 745 N N . GLN A 1 97 ? 6.012 5.022 -8.867 1.00 95.25 97 GLN A N 1
ATOM 746 C CA . GLN A 1 97 ? 6.593 5.182 -10.200 1.00 95.25 97 GLN A CA 1
ATOM 747 C C . GLN A 1 97 ? 8.060 5.620 -10.129 1.00 95.25 97 GLN A C 1
ATOM 749 O O . GLN A 1 97 ? 8.882 5.030 -10.821 1.00 95.25 97 GLN A O 1
ATOM 754 N N . GLU A 1 98 ? 8.398 6.569 -9.256 1.00 94.56 98 GLU A N 1
ATOM 755 C CA . GLU A 1 98 ? 9.785 6.980 -9.014 1.00 94.56 98 GLU A CA 1
ATOM 756 C C . GLU A 1 98 ? 10.652 5.793 -8.576 1.00 94.56 98 GLU A C 1
ATOM 758 O O . GLU A 1 98 ? 11.729 5.577 -9.128 1.00 94.56 98 GLU A O 1
ATOM 763 N N . ALA A 1 99 ? 10.157 4.970 -7.645 1.00 93.19 99 ALA A N 1
ATOM 764 C CA . ALA A 1 99 ? 10.870 3.774 -7.201 1.00 93.19 99 ALA A CA 1
ATOM 765 C C . ALA A 1 99 ? 11.052 2.747 -8.334 1.00 93.19 99 ALA A C 1
ATOM 767 O O . ALA A 1 99 ? 12.095 2.097 -8.433 1.00 93.19 99 ALA A O 1
ATOM 768 N N . ILE A 1 100 ? 10.049 2.597 -9.207 1.00 92.00 100 ILE A N 1
ATOM 769 C CA . ILE A 1 100 ? 10.148 1.747 -10.398 1.00 92.00 100 ILE A CA 1
ATOM 770 C C . ILE A 1 100 ? 11.232 2.270 -11.342 1.00 92.00 100 ILE A C 1
ATOM 772 O O . ILE A 1 100 ? 12.062 1.475 -11.779 1.00 92.00 100 ILE A O 1
ATOM 776 N N . ASP A 1 101 ? 11.235 3.570 -11.636 1.00 91.00 101 ASP A N 1
ATOM 777 C CA . ASP A 1 101 ? 12.182 4.203 -12.560 1.00 91.00 101 ASP A CA 1
ATOM 778 C C . ASP A 1 101 ? 13.617 4.215 -12.010 1.00 91.00 101 ASP A C 1
ATOM 780 O O . ASP A 1 101 ? 14.576 4.178 -12.779 1.00 91.00 101 ASP A O 1
ATOM 784 N N . GLU A 1 102 ? 13.794 4.219 -10.688 1.00 89.31 102 GLU A N 1
ATOM 785 C CA . GLU A 1 102 ? 15.113 4.091 -10.060 1.00 89.31 102 GLU A CA 1
ATOM 786 C C . GLU A 1 102 ? 15.726 2.701 -10.303 1.00 89.31 102 GLU A C 1
ATOM 788 O O . GLU A 1 102 ? 16.911 2.575 -10.626 1.00 89.31 102 GLU A O 1
ATOM 793 N N . VAL A 1 103 ? 14.918 1.644 -10.183 1.00 86.56 103 VAL A N 1
ATOM 794 C CA . VAL A 1 103 ? 15.384 0.255 -10.341 1.00 86.56 103 VAL A CA 1
ATOM 795 C C . VAL A 1 103 ? 15.431 -0.165 -11.812 1.00 86.56 103 VAL A C 1
ATOM 797 O O . VAL A 1 103 ? 16.370 -0.846 -12.235 1.00 86.56 103 VAL A O 1
ATOM 800 N N . ASN A 1 104 ? 14.430 0.255 -12.584 1.00 82.19 104 ASN A N 1
ATOM 801 C CA . ASN A 1 104 ? 14.234 -0.042 -13.998 1.00 82.19 104 ASN A CA 1
ATOM 802 C C . ASN A 1 104 ? 14.077 1.273 -14.769 1.00 82.19 104 ASN A C 1
ATOM 804 O O . ASN A 1 104 ? 12.960 1.617 -15.167 1.00 82.19 104 ASN A O 1
ATOM 808 N N . PRO A 1 105 ? 15.175 2.017 -14.986 1.00 77.94 105 PRO A N 1
ATOM 809 C CA . PRO A 1 105 ? 15.103 3.286 -15.683 1.00 77.94 105 PRO A CA 1
ATOM 810 C C . PRO A 1 105 ? 14.476 3.078 -17.057 1.00 77.94 105 PRO A C 1
ATOM 812 O O . PRO A 1 105 ? 14.836 2.113 -17.749 1.00 77.94 105 PRO A O 1
ATOM 815 N N . PRO A 1 106 ? 13.560 3.969 -17.482 1.00 72.88 106 PRO A N 1
ATOM 816 C CA . PRO A 1 106 ? 13.028 3.906 -1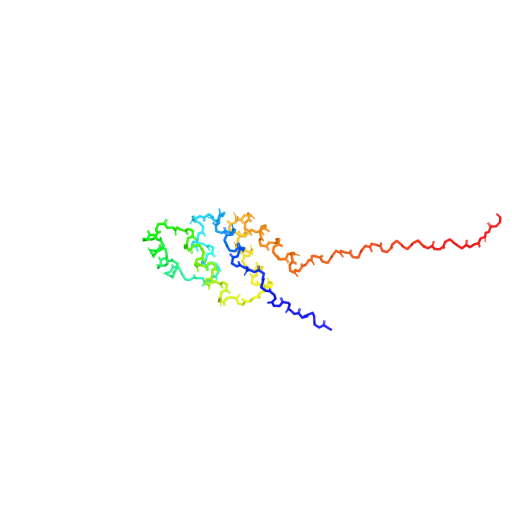8.826 1.00 72.88 106 PRO A CA 1
ATOM 817 C C . PRO A 1 106 ? 14.224 3.890 -19.762 1.00 72.88 106 PRO A C 1
ATOM 819 O O . PRO A 1 106 ? 15.142 4.706 -19.620 1.00 72.88 106 PRO A O 1
ATOM 822 N N . THR A 1 107 ? 14.256 2.918 -20.673 1.00 67.38 107 THR A N 1
ATOM 823 C CA . THR A 1 107 ? 15.291 2.859 -21.696 1.00 67.38 107 THR A CA 1
ATOM 824 C C . THR A 1 107 ? 15.192 4.180 -22.434 1.00 67.38 107 THR A C 1
ATOM 826 O O . THR A 1 107 ? 14.273 4.371 -23.231 1.00 67.38 107 THR A O 1
ATOM 829 N N . LYS A 1 108 ? 16.066 5.139 -22.097 1.00 53.97 108 LYS A N 1
ATOM 830 C CA . LYS A 1 108 ? 16.177 6.387 -22.840 1.00 53.97 108 LYS A CA 1
ATOM 831 C C . LYS A 1 108 ? 16.306 5.928 -24.274 1.00 53.97 108 LYS A C 1
ATOM 833 O O . LYS A 1 108 ? 17.226 5.165 -24.581 1.00 53.97 108 LYS A O 1
ATOM 838 N N . GLY A 1 109 ? 15.313 6.286 -25.088 1.00 45.56 109 GLY A N 1
ATOM 839 C CA . GLY A 1 109 ? 15.291 5.925 -26.490 1.00 45.56 109 GLY A CA 1
ATOM 840 C C . GLY A 1 109 ? 16.677 6.170 -27.052 1.00 45.56 109 GLY A C 1
ATOM 841 O O . GLY A 1 109 ? 17.344 7.126 -26.643 1.00 45.56 109 GLY A O 1
ATOM 842 N N . SER A 1 110 ? 17.131 5.263 -27.916 1.00 38.88 110 SER A N 1
ATOM 843 C CA . SER A 1 110 ? 18.302 5.495 -28.743 1.00 38.88 110 SER A CA 1
ATOM 844 C C . SER A 1 110 ? 18.304 6.967 -29.134 1.00 38.88 110 SER A C 1
ATOM 846 O O . SER A 1 110 ? 17.400 7.411 -29.842 1.00 38.88 110 SER A O 1
ATOM 848 N N . LEU A 1 111 ? 19.265 7.737 -28.613 1.00 45.12 111 LEU A N 1
ATOM 849 C CA . LEU A 1 111 ? 19.569 9.035 -29.192 1.00 45.12 111 LEU A CA 1
ATOM 850 C C . LEU A 1 111 ? 19.652 8.766 -30.698 1.00 45.12 111 LEU A C 1
ATOM 852 O O . LEU A 1 111 ? 20.303 7.774 -31.065 1.00 45.12 111 LEU A O 1
ATOM 856 N N . PRO A 1 112 ? 18.955 9.525 -31.563 1.00 44.28 112 PRO A N 1
ATOM 857 C CA . PRO A 1 112 ? 19.170 9.371 -32.988 1.00 44.28 112 PRO A CA 1
ATOM 858 C C . PRO A 1 112 ? 20.678 9.476 -33.172 1.00 44.28 112 PRO A C 1
ATOM 860 O O . PRO A 1 112 ? 21.281 10.474 -32.780 1.00 44.28 112 PRO A O 1
ATOM 863 N N . LYS A 1 113 ? 21.307 8.393 -33.651 1.00 43.38 113 LYS A N 1
ATOM 864 C CA . LYS A 1 113 ? 22.683 8.474 -34.120 1.00 43.38 113 LYS A CA 1
ATOM 865 C C . LYS A 1 113 ? 22.633 9.591 -35.137 1.00 43.38 113 LYS A C 1
ATOM 867 O O . LYS A 1 113 ? 21.990 9.432 -36.174 1.00 43.38 113 LYS A O 1
ATOM 872 N N . GLU A 1 114 ? 23.228 10.719 -34.792 1.00 46.03 114 GLU A N 1
ATOM 873 C CA . GLU A 1 114 ? 23.526 11.775 -35.729 1.00 46.03 114 GLU A CA 1
ATOM 874 C C . GLU A 1 114 ? 24.431 11.111 -36.767 1.00 46.03 114 GLU A C 1
ATOM 876 O O . GLU A 1 114 ? 25.634 10.945 -36.585 1.00 46.03 114 GLU A O 1
ATOM 881 N N . ASN A 1 115 ? 23.811 10.560 -37.807 1.00 43.94 115 ASN A N 1
ATOM 882 C CA . ASN A 1 115 ? 24.509 10.058 -38.963 1.00 43.94 115 ASN A CA 1
ATOM 883 C C . ASN A 1 115 ? 24.871 11.311 -39.747 1.00 43.94 115 ASN A C 1
ATOM 885 O O . ASN A 1 115 ? 24.212 11.652 -40.732 1.00 43.94 115 ASN A O 1
ATOM 889 N N . VAL A 1 116 ? 25.879 12.039 -39.259 1.00 45.50 116 VAL A N 1
ATOM 890 C CA . VAL A 1 116 ? 26.628 12.963 -40.098 1.00 45.50 116 VAL A CA 1
ATOM 891 C C . VAL A 1 116 ? 27.340 12.063 -41.092 1.00 45.50 116 VAL A C 1
ATOM 893 O O . VAL A 1 116 ? 28.458 11.599 -40.874 1.00 45.50 116 VAL A O 1
ATOM 896 N N . ASN A 1 117 ? 26.607 11.739 -42.158 1.00 49.44 117 ASN A N 1
ATOM 897 C CA . ASN A 1 117 ? 27.167 11.234 -43.386 1.00 49.44 117 ASN A CA 1
ATOM 898 C C . ASN A 1 117 ? 28.285 12.202 -43.752 1.00 49.44 117 ASN A C 1
ATOM 900 O O . ASN A 1 117 ? 28.048 13.357 -44.103 1.00 49.44 117 ASN A O 1
ATOM 904 N N . THR A 1 118 ? 29.499 11.700 -43.583 1.00 50.88 118 THR A N 1
ATOM 905 C CA . THR A 1 118 ? 30.668 11.987 -44.398 1.00 50.88 118 THR A CA 1
ATOM 906 C C . THR A 1 118 ? 30.298 12.746 -45.672 1.00 50.88 118 THR A C 1
ATOM 908 O O . THR A 1 118 ? 29.781 12.155 -46.621 1.00 50.88 118 THR A O 1
ATOM 911 N N . LEU A 1 119 ? 30.568 14.053 -45.700 1.00 58.03 119 LEU A N 1
ATOM 912 C CA . LEU A 1 119 ? 30.719 14.773 -46.959 1.00 58.03 119 LEU A CA 1
ATOM 913 C C . LEU A 1 119 ? 31.878 14.105 -47.721 1.00 58.03 119 LEU A C 1
ATOM 915 O O . LEU A 1 119 ? 32.971 13.999 -47.155 1.00 58.03 119 LEU A O 1
ATOM 919 N N . PRO A 1 120 ? 31.681 13.614 -48.955 1.00 57.16 120 PRO A N 1
ATOM 920 C CA . PRO A 1 120 ? 32.793 13.128 -49.758 1.00 57.16 120 PRO A CA 1
ATOM 921 C C . PRO A 1 120 ? 33.702 14.302 -50.165 1.00 57.16 120 PRO A C 1
ATOM 923 O O . PRO A 1 120 ? 33.217 15.420 -50.363 1.00 57.16 120 PRO A O 1
ATOM 926 N N . PRO A 1 121 ? 35.022 14.077 -50.290 1.00 56.22 121 PRO A N 1
ATOM 927 C CA . PRO A 1 121 ? 35.950 15.116 -50.706 1.00 56.22 121 PRO A CA 1
ATOM 928 C C . PRO A 1 121 ? 35.765 15.414 -52.202 1.00 56.22 121 PRO A C 1
ATOM 930 O O . PRO A 1 121 ? 35.706 14.489 -53.004 1.00 56.22 121 PRO A O 1
ATOM 933 N N . ASN A 1 122 ? 35.757 16.703 -52.555 1.00 51.34 122 ASN A N 1
ATOM 934 C CA . ASN A 1 122 ? 35.863 17.268 -53.908 1.00 51.34 122 ASN A CA 1
ATOM 935 C C . ASN A 1 122 ? 34.767 16.939 -54.936 1.00 51.34 122 ASN A C 1
ATOM 937 O O . ASN A 1 122 ? 34.650 15.812 -55.404 1.00 51.34 122 ASN A O 1
ATOM 941 N N . LEU A 1 123 ? 34.124 17.999 -55.443 1.00 51.59 123 LEU A N 1
ATOM 942 C CA . LEU A 1 123 ? 33.688 18.110 -56.838 1.00 51.59 123 LEU A CA 1
ATOM 943 C C . LEU A 1 123 ? 33.601 19.600 -57.239 1.00 51.59 123 LEU A C 1
ATOM 945 O O . LEU A 1 123 ? 32.667 20.285 -56.832 1.00 51.59 123 LEU A O 1
ATOM 949 N N . LEU A 1 124 ? 34.577 19.993 -58.076 1.00 44.53 124 LEU A N 1
ATOM 950 C CA . LEU A 1 124 ? 34.728 21.194 -58.927 1.00 44.53 124 LEU A CA 1
ATOM 951 C C . LEU A 1 124 ? 35.137 22.526 -58.278 1.00 44.53 124 LEU A C 1
ATOM 953 O O . LEU A 1 124 ? 34.315 23.162 -57.589 1.00 44.53 124 LEU A O 1
#

Secondary structure (DSSP, 8-state):
----------S-HHHHHHHHTT--GGGHHHHHHHTT--HHHHHHHHHHHHHTT-HHHHHHHHHHHHHHHS-SSHHHHHHHHHHHHHTT-HHHHHHHHHHHHHHS--------------PPS---

Sequence (124 aa):
MAAASDDRPIITDSLNLKIVGIFPLNKIDDVFVELGFKQVDIEKRRVIAQLSSSLDRLVTDLLSSWKTKHGCGYDQAQTLKAAMKKHSIDGAVELIQEAIDEVNPPTKGSLPKENVNTLPPNLL